Protein AF-A0A183FYN8-F1 (afdb_monomer_lite)

Sequence (106 aa):
MMLWNEVFSTLQLRTVVADGRFKQIPPELNPTRTSQLYTIIGEFDADHTFPLLYAFLPDGREETYYNMFRTQIEPLGGVAAIEADHCNFLTDFELPAINSIRAIMA

Organism: Heligmosomoides polygyrus (NCBI:txid6339)

Structure (mmCIF, N/CA/C/O backbone):
data_AF-A0A183FYN8-F1
#
_entry.id   AF-A0A183FYN8-F1
#
loop_
_atom_site.group_PDB
_atom_site.id
_atom_site.type_symbol
_atom_site.label_atom_id
_atom_site.label_alt_id
_atom_site.label_comp_id
_atom_site.label_asym_id
_atom_site.label_entity_id
_atom_site.label_seq_id
_atom_site.pdbx_PDB_ins_code
_atom_site.Cartn_x
_atom_site.Cartn_y
_atom_site.Cartn_z
_atom_site.occupancy
_atom_site.B_iso_or_equiv
_atom_site.auth_seq_id
_atom_site.auth_comp_id
_atom_site.auth_asym_id
_atom_site.auth_atom_id
_atom_site.pdbx_PDB_model_num
ATOM 1 N N . MET A 1 1 ? 19.589 -6.084 5.046 1.00 51.44 1 MET A N 1
ATOM 2 C CA . MET A 1 1 ? 19.205 -5.411 3.790 1.00 51.44 1 MET A CA 1
ATOM 3 C C . MET A 1 1 ? 18.781 -6.525 2.857 1.00 51.44 1 MET A C 1
ATOM 5 O O . MET A 1 1 ? 19.593 -7.393 2.581 1.00 51.44 1 MET A O 1
ATOM 9 N N . MET A 1 2 ? 17.469 -6.661 2.695 1.00 57.84 2 MET A N 1
ATOM 10 C CA . MET A 1 2 ? 16.767 -7.941 2.547 1.00 57.84 2 MET A CA 1
ATOM 11 C C . MET A 1 2 ? 16.414 -8.204 1.084 1.00 57.84 2 MET A C 1
ATOM 13 O O . MET A 1 2 ? 16.053 -7.256 0.400 1.00 57.84 2 MET A O 1
ATOM 17 N N . LEU A 1 3 ? 16.470 -9.472 0.666 1.00 60.12 3 LEU A N 1
ATOM 18 C CA . LEU A 1 3 ? 16.032 -10.078 -0.607 1.00 60.12 3 LEU A CA 1
ATOM 19 C C . LEU A 1 3 ? 15.016 -9.273 -1.446 1.00 60.12 3 LEU A C 1
ATOM 21 O O . LEU A 1 3 ? 15.141 -9.187 -2.659 1.00 60.12 3 LEU A O 1
ATOM 25 N N . TRP A 1 4 ? 14.028 -8.651 -0.807 1.00 63.59 4 TRP A N 1
ATOM 26 C CA . TRP A 1 4 ? 13.037 -7.786 -1.442 1.00 63.59 4 TRP A CA 1
ATOM 27 C C . TRP A 1 4 ? 13.623 -6.617 -2.235 1.00 63.59 4 TRP A C 1
ATOM 29 O O . TRP A 1 4 ? 13.182 -6.371 -3.350 1.00 63.59 4 TRP A O 1
ATOM 39 N N . ASN A 1 5 ? 14.658 -5.948 -1.726 1.00 64.19 5 ASN A N 1
ATOM 40 C CA . ASN A 1 5 ? 15.310 -4.867 -2.468 1.00 64.19 5 ASN A CA 1
ATOM 41 C C . ASN A 1 5 ? 16.017 -5.401 -3.724 1.00 64.19 5 ASN A C 1
ATOM 43 O O . ASN A 1 5 ? 16.099 -4.700 -4.725 1.00 64.19 5 ASN A O 1
ATOM 47 N N . GLU A 1 6 ? 16.518 -6.639 -3.695 1.00 65.56 6 GLU A N 1
ATOM 48 C CA . GLU A 1 6 ? 17.149 -7.269 -4.860 1.00 65.56 6 GLU A CA 1
ATOM 49 C C . GLU A 1 6 ? 16.095 -7.697 -5.888 1.00 65.56 6 GLU A C 1
ATOM 51 O O . GLU A 1 6 ? 16.266 -7.431 -7.071 1.00 65.56 6 GLU A O 1
ATOM 56 N N . VAL A 1 7 ? 14.964 -8.256 -5.446 1.00 66.56 7 VAL A N 1
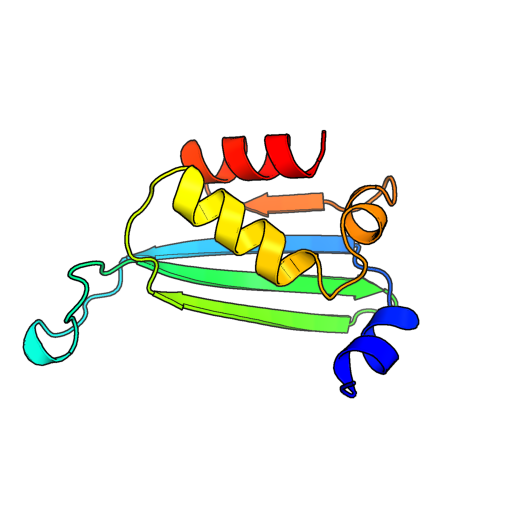ATOM 57 C CA . VAL A 1 7 ? 13.840 -8.613 -6.328 1.00 66.56 7 VAL A CA 1
ATOM 58 C C . VAL A 1 7 ? 13.264 -7.362 -7.001 1.00 66.56 7 VAL A C 1
ATOM 60 O O . VAL A 1 7 ? 13.207 -7.282 -8.227 1.00 66.56 7 VAL A O 1
ATOM 63 N N . PHE A 1 8 ? 12.909 -6.342 -6.219 1.00 69.00 8 PHE A N 1
ATOM 64 C CA . PHE A 1 8 ? 12.246 -5.139 -6.730 1.00 69.00 8 PHE A CA 1
ATOM 65 C C . PHE A 1 8 ? 13.191 -4.115 -7.368 1.00 69.00 8 PHE A C 1
ATOM 67 O O . PHE A 1 8 ? 12.724 -3.211 -8.044 1.00 69.00 8 PHE A O 1
ATOM 74 N N . SER A 1 9 ? 14.514 -4.259 -7.234 1.00 70.31 9 SER A N 1
ATOM 75 C CA . SER A 1 9 ? 15.449 -3.456 -8.044 1.00 70.31 9 SER A CA 1
ATOM 76 C C . SER A 1 9 ? 15.529 -3.922 -9.500 1.00 70.31 9 SER A C 1
ATOM 78 O O . SER A 1 9 ? 16.051 -3.195 -10.343 1.00 70.31 9 SER A O 1
ATOM 80 N N . THR A 1 10 ? 15.009 -5.117 -9.802 1.00 74.94 10 THR A N 1
ATOM 81 C CA . THR A 1 10 ? 15.007 -5.697 -11.155 1.00 74.94 10 THR A CA 1
ATOM 82 C C . THR A 1 10 ? 13.637 -5.708 -11.823 1.00 74.94 10 THR A C 1
ATOM 84 O O . THR A 1 10 ? 13.577 -5.859 -13.040 1.00 74.94 10 THR A O 1
ATOM 87 N N . LEU A 1 11 ? 12.565 -5.522 -11.049 1.00 77.56 11 LEU A N 1
ATOM 88 C CA . LEU A 1 11 ? 11.186 -5.520 -11.526 1.00 77.56 11 LEU A CA 1
ATOM 89 C C . LEU A 1 11 ? 10.577 -4.127 -11.393 1.00 77.56 11 LEU A C 1
ATOM 91 O O . LEU A 1 11 ? 10.678 -3.497 -10.342 1.00 77.56 11 LEU A O 1
ATOM 95 N N . GLN A 1 12 ? 9.906 -3.660 -12.441 1.00 80.94 12 GLN A N 1
ATOM 96 C CA . GLN A 1 12 ? 9.217 -2.370 -12.422 1.00 80.94 12 GLN A CA 1
ATOM 97 C C . GLN A 1 12 ? 7.749 -2.545 -12.044 1.00 80.94 12 GLN A C 1
ATOM 99 O O . GLN A 1 12 ? 7.021 -3.274 -12.714 1.00 80.94 12 GLN A O 1
ATOM 104 N N . LEU A 1 13 ? 7.299 -1.832 -11.008 1.00 82.38 13 LEU A N 1
ATOM 105 C CA . LEU A 1 13 ? 5.884 -1.753 -10.642 1.00 82.38 13 LEU A CA 1
ATOM 106 C C . LEU A 1 13 ? 5.091 -1.056 -11.764 1.00 82.38 13 LEU A C 1
ATOM 108 O O . LEU A 1 13 ? 5.463 0.019 -12.231 1.00 82.38 13 LEU A O 1
ATOM 112 N N . ARG A 1 14 ? 4.002 -1.682 -12.214 1.00 85.81 14 ARG A N 1
ATOM 113 C CA . ARG A 1 14 ? 3.132 -1.208 -13.305 1.00 85.81 14 ARG A CA 1
ATOM 114 C C . ARG A 1 14 ? 1.741 -0.850 -12.831 1.00 85.81 14 ARG A C 1
ATOM 116 O O . ARG A 1 14 ? 1.118 0.053 -13.381 1.00 85.81 14 ARG A O 1
ATOM 123 N N . THR A 1 15 ? 1.196 -1.592 -11.878 1.00 88.81 15 THR A N 1
ATOM 124 C CA . THR A 1 15 ? -0.153 -1.337 -11.377 1.00 88.81 15 THR A CA 1
ATOM 125 C C . THR A 1 15 ? -0.248 -1.707 -9.908 1.00 88.81 15 THR A C 1
ATOM 127 O O . THR A 1 15 ? 0.255 -2.740 -9.473 1.00 88.81 15 THR A O 1
ATOM 130 N N . VAL A 1 16 ? -0.902 -0.846 -9.140 1.00 89.38 16 VAL A N 1
ATOM 131 C CA . VAL A 1 16 ? -1.281 -1.086 -7.754 1.00 89.38 16 VAL A CA 1
ATOM 132 C C . VA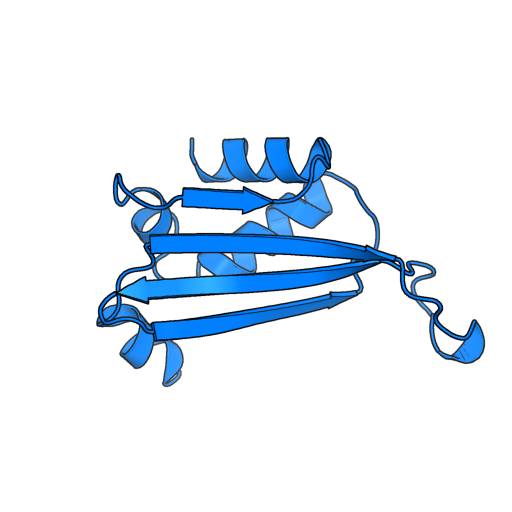L A 1 16 ? -2.782 -1.322 -7.721 1.00 89.38 16 VAL A C 1
ATOM 134 O O . VAL A 1 16 ? -3.566 -0.428 -8.040 1.00 89.38 16 VAL A O 1
ATOM 137 N N . VAL A 1 17 ? -3.182 -2.521 -7.311 1.00 92.06 17 VAL A N 1
ATOM 138 C CA . VAL A 1 17 ? -4.579 -2.877 -7.057 1.00 92.06 17 VAL A CA 1
ATOM 139 C C . VAL A 1 17 ? -4.802 -2.890 -5.553 1.00 92.06 17 VAL A C 1
ATOM 141 O O . VAL A 1 17 ? -4.087 -3.580 -4.825 1.00 92.06 17 VAL A O 1
ATOM 144 N N . ALA A 1 18 ? -5.778 -2.124 -5.080 1.00 91.06 18 ALA A N 1
ATOM 145 C CA . ALA A 1 18 ? -6.005 -1.908 -3.661 1.00 91.06 18 ALA A CA 1
ATOM 146 C C . ALA A 1 18 ? -7.494 -2.002 -3.298 1.00 91.06 18 ALA A C 1
ATOM 148 O O . ALA A 1 18 ? -8.310 -1.252 -3.830 1.00 91.06 18 ALA A O 1
ATOM 149 N N . ASP A 1 19 ? -7.835 -2.899 -2.372 1.00 89.31 19 ASP A N 1
ATOM 150 C CA . ASP A 1 19 ? -9.214 -3.164 -1.935 1.00 89.31 19 ASP A CA 1
ATOM 151 C C . ASP A 1 19 ? -9.327 -3.090 -0.408 1.00 89.31 19 ASP A C 1
ATOM 153 O O . ASP A 1 19 ? -8.498 -3.646 0.321 1.00 89.31 19 ASP A O 1
ATOM 157 N N . GLY A 1 20 ? -10.383 -2.430 0.062 1.00 85.81 20 GLY A N 1
ATOM 158 C CA . GLY A 1 20 ? -10.751 -2.317 1.464 1.00 85.81 20 GLY A CA 1
ATOM 159 C C . GLY A 1 20 ? -12.094 -2.984 1.712 1.00 85.81 20 GLY A C 1
ATOM 160 O O . GLY A 1 20 ? -13.141 -2.437 1.383 1.00 85.81 20 GLY A O 1
ATOM 161 N N . ARG A 1 21 ? -12.100 -4.143 2.380 1.00 78.44 21 ARG A N 1
ATOM 162 C CA . ARG A 1 21 ? -13.342 -4.864 2.680 1.00 78.44 21 ARG A CA 1
ATOM 163 C C . ARG A 1 21 ? -13.582 -5.007 4.172 1.00 78.44 21 ARG A C 1
ATOM 165 O O . ARG A 1 21 ? -12.771 -5.578 4.902 1.00 78.44 21 ARG A O 1
ATOM 172 N N . PHE A 1 22 ? -14.779 -4.618 4.608 1.00 80.31 22 PHE A N 1
ATOM 173 C CA . PHE A 1 22 ? -15.263 -4.925 5.950 1.00 80.31 22 PHE A CA 1
ATOM 174 C C . PHE A 1 22 ? -15.468 -6.437 6.120 1.00 80.31 22 PHE A C 1
ATOM 176 O O . PHE A 1 22 ? -16.208 -7.085 5.372 1.00 80.31 22 PHE A O 1
ATOM 183 N N . LYS A 1 23 ? -14.798 -7.011 7.117 1.00 79.31 23 LYS A N 1
ATOM 184 C CA . LYS A 1 23 ? -14.902 -8.412 7.524 1.00 79.31 23 LYS A CA 1
ATOM 185 C C . LYS A 1 23 ? -15.658 -8.514 8.841 1.00 79.31 23 LYS A C 1
ATOM 187 O O . LYS A 1 23 ? -15.507 -7.685 9.730 1.00 79.31 23 LYS A O 1
ATOM 192 N N . GLN A 1 24 ? -16.450 -9.565 9.003 1.00 78.12 24 GLN A N 1
ATOM 193 C CA . GLN A 1 24 ? -16.985 -9.897 10.319 1.00 78.12 24 GLN A CA 1
ATOM 194 C C . GLN A 1 24 ? -15.85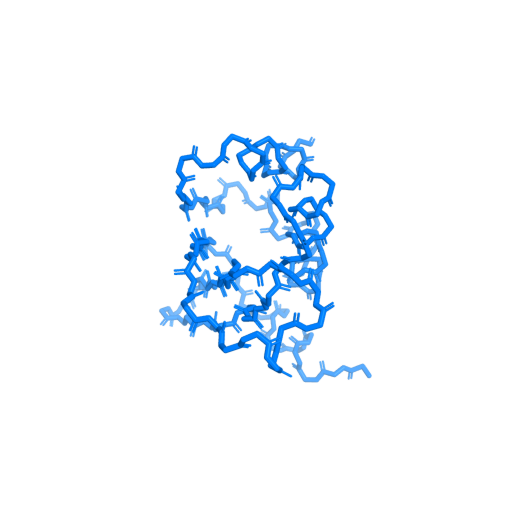6 -10.511 11.147 1.00 78.12 24 GLN A C 1
ATOM 196 O O . GLN A 1 24 ? -15.452 -11.644 10.900 1.00 78.12 24 GLN A O 1
ATOM 201 N N . ILE A 1 25 ? -15.318 -9.734 12.086 1.00 75.81 25 ILE A N 1
ATOM 202 C CA . ILE A 1 25 ? -14.296 -10.191 13.029 1.00 75.81 25 ILE A CA 1
ATOM 203 C C . ILE A 1 25 ? -14.990 -10.409 14.375 1.00 75.81 25 ILE A C 1
ATOM 205 O O . ILE A 1 25 ? -15.675 -9.489 14.835 1.00 75.81 25 ILE A O 1
ATOM 209 N N . PRO A 1 26 ? -14.839 -11.585 15.010 1.00 79.38 26 PRO A N 1
ATOM 210 C CA . PRO A 1 26 ? -15.347 -11.801 16.358 1.00 79.38 26 PRO A CA 1
ATOM 211 C C . PRO A 1 26 ? -14.829 -10.712 17.315 1.00 79.38 26 PRO A C 1
ATOM 213 O O . PRO A 1 26 ? -13.639 -10.387 17.251 1.00 79.38 26 PRO A O 1
ATOM 216 N N . PRO A 1 27 ? -15.677 -10.122 18.179 1.00 74.50 27 PRO A N 1
ATOM 217 C CA . PRO A 1 27 ? -15.282 -9.019 19.060 1.00 74.50 27 PRO A CA 1
ATOM 218 C C . PRO A 1 27 ? -14.037 -9.315 19.909 1.00 74.50 27 PRO A C 1
ATOM 220 O O . PRO A 1 27 ? -13.197 -8.441 20.108 1.00 74.50 27 PRO A O 1
ATOM 223 N N . GLU A 1 28 ? -13.883 -10.559 20.353 1.00 82.69 28 GLU A N 1
ATOM 224 C CA . GLU A 1 28 ? -12.744 -11.068 21.119 1.00 82.69 28 GLU A CA 1
ATOM 225 C C . GLU A 1 28 ? -11.410 -11.068 20.351 1.00 82.69 28 GLU A C 1
ATOM 227 O O . GLU A 1 28 ? -10.348 -11.062 20.971 1.00 82.69 28 GLU A O 1
ATOM 232 N N . LEU A 1 29 ? -11.450 -11.038 19.015 1.00 75.06 29 LEU A N 1
ATOM 233 C CA . LEU A 1 29 ? -10.280 -10.991 18.132 1.00 75.06 29 LEU A CA 1
ATOM 234 C C . LEU A 1 29 ? -10.055 -9.598 17.519 1.00 75.06 29 LEU A C 1
ATOM 236 O O . LEU A 1 29 ? -9.149 -9.440 16.702 1.00 75.06 29 LEU A O 1
ATOM 240 N N . ASN A 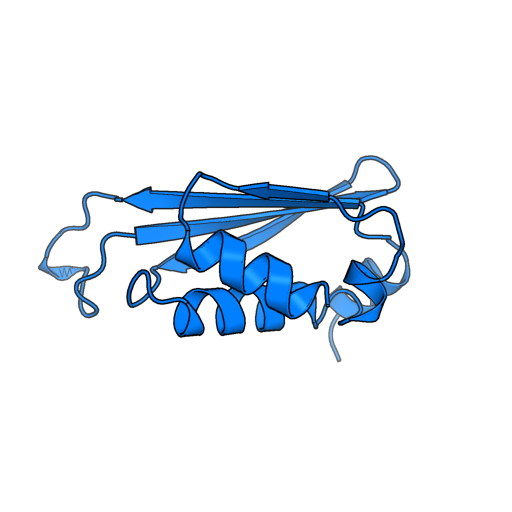1 30 ? -10.852 -8.588 17.898 1.00 71.75 30 ASN A N 1
ATOM 241 C CA . ASN A 1 30 ? -10.793 -7.241 17.324 1.00 71.75 30 ASN A CA 1
ATOM 242 C C . ASN A 1 30 ? -10.422 -6.152 18.359 1.00 71.75 30 ASN A C 1
ATOM 244 O O . ASN A 1 30 ? -11.256 -5.306 18.703 1.00 71.75 30 ASN A O 1
ATOM 248 N N . PRO A 1 31 ? -9.169 -6.125 18.855 1.00 64.50 31 PRO A N 1
ATOM 249 C CA . PRO A 1 31 ? -8.737 -5.153 19.862 1.00 64.50 31 PRO A CA 1
ATOM 250 C C . PRO A 1 31 ? -8.708 -3.704 19.340 1.00 64.50 31 PRO A C 1
ATOM 252 O O . PRO A 1 31 ? -8.760 -2.769 20.136 1.00 64.50 31 PRO A O 1
ATOM 255 N N . THR A 1 32 ? -8.652 -3.504 18.019 1.00 64.75 32 THR A N 1
ATOM 256 C CA . THR A 1 32 ? -8.559 -2.192 17.354 1.00 64.75 32 THR A CA 1
ATOM 257 C C . THR A 1 32 ? -9.911 -1.641 16.879 1.00 64.75 32 THR A C 1
ATOM 259 O O . THR A 1 32 ? -9.969 -0.498 16.438 1.00 64.75 32 THR A O 1
ATOM 262 N N . ARG A 1 33 ? -11.008 -2.409 17.018 1.00 64.88 33 ARG A N 1
ATOM 263 C CA . ARG A 1 33 ? -12.414 -2.090 16.652 1.00 64.88 33 ARG A CA 1
ATOM 264 C C . ARG A 1 33 ? -12.729 -1.918 15.167 1.00 64.88 33 ARG A C 1
ATOM 266 O O . ARG A 1 33 ? -13.897 -1.768 14.812 1.00 64.88 33 ARG A O 1
ATOM 273 N N . THR A 1 34 ? -11.738 -1.961 14.297 1.00 72.69 34 THR A N 1
ATOM 274 C CA . THR A 1 34 ? -11.935 -1.889 12.850 1.00 72.69 34 THR A CA 1
ATOM 275 C C . THR A 1 34 ? -12.158 -3.274 12.259 1.00 72.69 34 THR A C 1
ATOM 277 O O . THR A 1 34 ? -11.459 -4.235 12.569 1.00 72.69 34 THR A O 1
ATOM 280 N N . SER A 1 35 ? -13.168 -3.406 11.412 1.00 77.38 35 SER A N 1
ATOM 281 C CA . SER A 1 35 ? -13.398 -4.604 10.604 1.00 77.38 35 SER A CA 1
ATOM 282 C C . SER A 1 35 ? -12.761 -4.498 9.219 1.00 77.38 35 SER A C 1
ATOM 284 O O . SER A 1 35 ? -12.924 -5.406 8.405 1.00 77.38 35 SER A O 1
ATOM 286 N N . GLN A 1 36 ? -12.074 -3.397 8.918 1.00 84.81 36 GLN A N 1
ATOM 287 C CA . GLN A 1 36 ? -11.586 -3.120 7.577 1.00 84.81 36 GLN A CA 1
ATOM 288 C C . GLN A 1 36 ? -10.271 -3.857 7.330 1.00 84.81 36 GLN A C 1
ATOM 290 O O . GLN A 1 36 ? -9.220 -3.453 7.824 1.00 84.81 36 GLN A O 1
ATOM 295 N N . LEU A 1 37 ? -10.340 -4.955 6.574 1.00 87.31 37 LEU A N 1
ATOM 296 C CA . LEU A 1 37 ? -9.159 -5.592 6.002 1.00 87.31 37 LEU A CA 1
ATOM 297 C C . LEU A 1 37 ? -8.841 -4.888 4.688 1.00 87.31 37 LEU A C 1
ATOM 299 O O . LEU A 1 37 ? -9.673 -4.889 3.780 1.00 87.31 37 LEU A O 1
ATOM 303 N N . TYR A 1 38 ? -7.637 -4.348 4.588 1.00 89.75 38 TYR A N 1
ATOM 304 C CA . TYR A 1 38 ? -7.132 -3.730 3.378 1.00 89.75 38 TYR A CA 1
ATOM 305 C C . TYR A 1 38 ? -6.054 -4.597 2.739 1.00 89.75 38 TYR A C 1
ATOM 307 O O . TYR A 1 38 ? -5.220 -5.195 3.430 1.00 89.75 38 TYR A O 1
ATOM 315 N N . THR A 1 39 ? -6.107 -4.687 1.417 1.00 91.31 39 THR A N 1
ATOM 316 C CA . THR A 1 39 ? -5.214 -5.503 0.599 1.00 91.31 39 THR A CA 1
ATOM 317 C C . THR A 1 39 ? -4.581 -4.640 -0.474 1.00 91.31 39 THR A C 1
ATOM 319 O O . THR A 1 39 ? -5.276 -3.851 -1.106 1.00 91.31 39 THR A O 1
ATOM 322 N N . ILE A 1 40 ? -3.281 -4.821 -0.702 1.00 90.88 40 ILE A N 1
ATOM 323 C CA . ILE A 1 40 ? -2.571 -4.223 -1.835 1.00 90.88 40 ILE A CA 1
ATOM 324 C C . ILE A 1 40 ? -1.868 -5.335 -2.604 1.00 90.88 40 ILE A C 1
ATOM 326 O O . ILE A 1 40 ? -1.129 -6.132 -2.021 1.00 90.88 40 ILE A O 1
ATOM 330 N N . ILE A 1 41 ? -2.080 -5.360 -3.913 1.00 91.25 41 ILE A N 1
ATOM 331 C CA . ILE A 1 41 ? -1.412 -6.245 -4.860 1.00 91.25 41 ILE A CA 1
ATOM 332 C C . ILE A 1 41 ? -0.674 -5.369 -5.870 1.00 91.25 41 ILE A C 1
ATOM 334 O O . ILE A 1 41 ? -1.259 -4.455 -6.449 1.00 91.25 41 ILE A O 1
ATOM 338 N N . GLY A 1 42 ? 0.616 -5.637 -6.053 1.00 89.06 42 GLY A N 1
ATOM 339 C CA . GLY A 1 42 ? 1.435 -5.001 -7.076 1.00 89.06 42 GLY A CA 1
ATOM 340 C C . GLY A 1 42 ? 1.559 -5.910 -8.288 1.00 89.06 42 GLY A C 1
ATOM 341 O O . GLY A 1 42 ? 1.967 -7.066 -8.156 1.00 89.06 42 GLY A O 1
ATOM 342 N N . GLU A 1 43 ? 1.227 -5.384 -9.458 1.00 89.88 43 GLU A N 1
ATOM 343 C CA . GLU A 1 43 ? 1.580 -5.964 -10.748 1.00 89.88 43 GLU A CA 1
ATOM 344 C C . GLU A 1 43 ? 2.873 -5.322 -11.234 1.00 89.88 43 GLU A C 1
ATOM 346 O O . GLU A 1 43 ? 2.994 -4.096 -11.295 1.00 89.88 43 GLU A O 1
ATOM 351 N N . PHE A 1 44 ? 3.836 -6.164 -11.572 1.00 85.81 44 PHE A N 1
ATOM 352 C CA . PHE A 1 44 ? 5.157 -5.795 -12.045 1.00 85.81 44 PHE A CA 1
ATOM 353 C C . PHE A 1 44 ? 5.316 -6.245 -13.501 1.00 85.81 44 PHE A C 1
ATOM 355 O O . PHE A 1 44 ? 4.467 -6.944 -14.057 1.00 85.81 44 PHE A O 1
ATOM 362 N N . ASP A 1 45 ? 6.395 -5.828 -14.149 1.00 85.06 45 ASP A N 1
ATOM 363 C CA . ASP A 1 45 ? 6.764 -6.362 -15.456 1.00 85.06 45 ASP A CA 1
ATOM 364 C C . ASP A 1 45 ? 7.033 -7.882 -15.436 1.00 85.06 45 ASP A C 1
ATOM 366 O O . ASP A 1 45 ? 7.046 -8.540 -14.393 1.00 85.06 45 ASP A O 1
ATOM 370 N N . ALA A 1 46 ? 7.174 -8.453 -16.639 1.00 84.56 46 ALA A N 1
ATOM 371 C CA . ALA A 1 46 ? 7.314 -9.896 -16.863 1.00 84.56 46 ALA A CA 1
ATOM 372 C C . ALA A 1 46 ? 6.173 -10.741 -16.254 1.00 84.56 46 ALA A C 1
ATOM 374 O O . ALA A 1 46 ? 6.387 -11.879 -15.840 1.00 84.56 46 ALA A O 1
ATOM 375 N N . ASP A 1 47 ? 4.957 -10.181 -16.231 1.00 84.88 47 ASP A N 1
ATOM 376 C CA . ASP A 1 47 ? 3.729 -10.832 -15.759 1.00 84.88 47 ASP A CA 1
ATOM 377 C C . ASP A 1 47 ? 3.807 -11.313 -14.298 1.00 84.88 47 ASP A C 1
ATOM 379 O O . ASP A 1 47 ? 3.194 -12.311 -13.906 1.00 84.88 47 ASP A O 1
ATOM 383 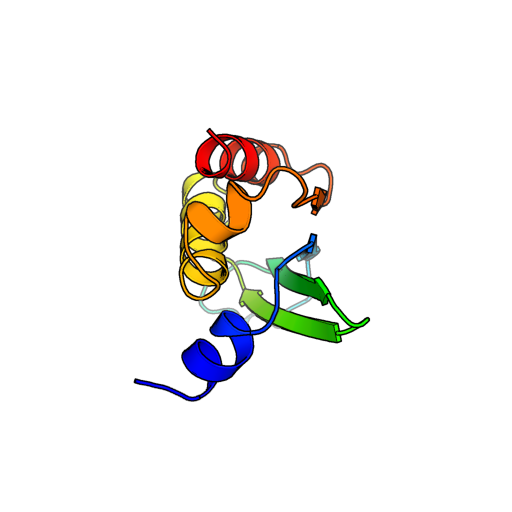N N . HIS A 1 48 ? 4.576 -10.603 -13.469 1.00 86.38 48 HIS A N 1
ATOM 384 C CA . HIS A 1 48 ? 4.695 -10.903 -12.050 1.00 86.38 48 HIS A CA 1
ATOM 385 C C . HIS A 1 48 ? 3.666 -10.141 -11.216 1.00 86.38 48 HIS A C 1
ATOM 387 O O . HIS A 1 48 ? 3.480 -8.935 -11.351 1.00 86.38 48 HIS A O 1
ATOM 393 N N . THR A 1 49 ? 3.039 -10.842 -10.273 1.00 89.25 49 THR A N 1
ATOM 394 C CA . THR A 1 49 ? 2.077 -10.255 -9.339 1.00 89.25 49 THR A CA 1
ATOM 395 C C . THR A 1 49 ? 2.430 -10.670 -7.922 1.00 89.25 49 THR A C 1
ATOM 397 O O . THR A 1 49 ? 2.541 -11.863 -7.630 1.00 89.25 49 THR A O 1
ATOM 400 N N . PHE A 1 50 ? 2.580 -9.694 -7.027 1.00 86.44 50 PHE A N 1
ATOM 401 C CA . PHE A 1 50 ? 2.935 -9.947 -5.634 1.00 86.44 50 PHE A CA 1
ATOM 402 C C . PHE A 1 50 ? 1.952 -9.284 -4.670 1.00 86.44 50 PHE A C 1
ATOM 404 O O . PHE A 1 50 ? 1.575 -8.125 -4.866 1.00 86.44 50 PHE A O 1
ATOM 411 N N . PRO A 1 51 ? 1.556 -9.981 -3.589 1.00 88.00 51 PRO A N 1
ATOM 412 C CA . PRO A 1 51 ? 0.878 -9.327 -2.487 1.00 88.00 51 PRO A CA 1
ATOM 413 C C . PRO A 1 51 ? 1.859 -8.396 -1.773 1.00 88.00 51 PRO A C 1
ATOM 415 O O . PRO A 1 51 ? 2.919 -8.830 -1.323 1.00 88.00 51 PRO A O 1
ATOM 418 N N . LEU A 1 52 ? 1.487 -7.126 -1.657 1.00 85.44 52 LEU A N 1
ATOM 419 C CA . LEU A 1 52 ? 2.271 -6.110 -0.957 1.00 85.44 52 LEU A CA 1
ATOM 420 C C . LEU A 1 52 ? 1.759 -5.907 0.469 1.00 85.44 52 LEU A C 1
ATOM 422 O O . LEU A 1 52 ? 2.549 -5.691 1.380 1.00 85.44 52 LEU A O 1
ATOM 426 N N . LEU A 1 53 ? 0.443 -6.022 0.680 1.00 88.19 53 LEU A N 1
ATOM 427 C CA . LEU A 1 53 ? -0.166 -5.819 1.990 1.00 88.19 53 LEU A CA 1
ATOM 428 C C . LEU A 1 53 ? -1.399 -6.691 2.200 1.00 88.19 53 LEU A C 1
ATOM 430 O O . LEU A 1 53 ? -2.262 -6.768 1.331 1.00 88.19 53 LEU A O 1
ATOM 434 N N . TYR A 1 54 ? -1.512 -7.225 3.415 1.00 87.69 54 TYR A N 1
ATOM 435 C CA . TYR A 1 54 ?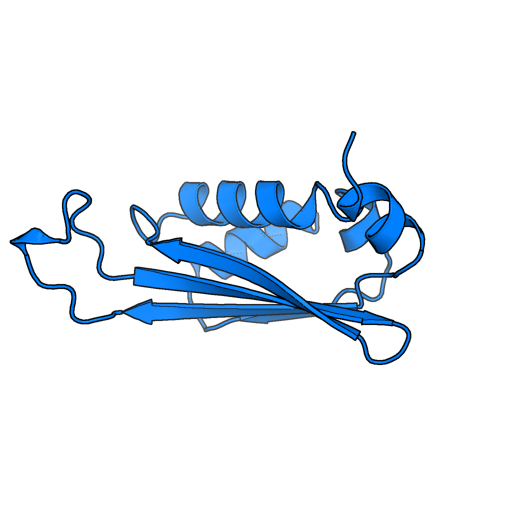 -2.771 -7.631 4.035 1.00 87.69 54 TYR A CA 1
ATOM 436 C C . TYR A 1 54 ? -2.779 -7.115 5.473 1.00 87.69 54 TYR A C 1
ATOM 438 O O . TYR A 1 54 ? -2.007 -7.600 6.302 1.00 87.69 54 TYR A O 1
ATOM 446 N N . ALA A 1 55 ? -3.620 -6.129 5.781 1.00 86.19 55 ALA A N 1
ATOM 447 C CA . ALA A 1 55 ? -3.645 -5.528 7.112 1.00 86.19 55 ALA A CA 1
ATOM 448 C C . ALA A 1 55 ? -5.039 -5.058 7.520 1.00 86.19 55 ALA A C 1
ATOM 450 O O . ALA A 1 55 ? -5.811 -4.567 6.701 1.00 86.19 55 ALA A O 1
ATOM 451 N N . PHE A 1 56 ? -5.346 -5.171 8.811 1.00 85.62 56 PHE A N 1
ATOM 452 C CA . PHE A 1 56 ? -6.494 -4.477 9.385 1.00 85.62 56 PHE A CA 1
ATOM 453 C C . PHE A 1 56 ? -6.126 -3.015 9.625 1.00 85.62 56 PHE A C 1
ATOM 455 O O . PHE A 1 56 ? -5.194 -2.734 10.382 1.00 85.62 56 PHE A O 1
ATOM 462 N N . LEU A 1 57 ? -6.842 -2.091 8.987 1.00 86.62 57 LEU A N 1
ATOM 463 C CA . LEU A 1 57 ? -6.580 -0.661 9.146 1.00 86.62 57 LEU A CA 1
ATOM 464 C C . LEU A 1 57 ? -7.271 -0.128 10.389 1.00 86.62 57 LEU A C 1
ATOM 466 O O . LEU A 1 57 ? -8.469 -0.354 10.505 1.00 86.62 57 LEU A O 1
ATOM 470 N N . PRO A 1 58 ? -6.589 0.622 11.273 1.00 85.19 58 PRO A N 1
ATOM 471 C CA . PRO A 1 58 ? -7.177 1.141 12.513 1.00 85.19 58 PRO A CA 1
ATOM 472 C C . PRO A 1 58 ? -8.443 1.980 12.279 1.00 85.19 58 PRO A C 1
ATOM 474 O O . PRO A 1 58 ? -9.319 2.014 13.141 1.00 85.19 58 PRO A O 1
ATOM 477 N N . ASP A 1 59 ? -8.544 2.631 11.120 1.00 85.62 59 ASP A N 1
ATOM 478 C CA . ASP A 1 59 ? -9.692 3.401 10.652 1.00 85.62 59 ASP A CA 1
ATOM 479 C C . ASP A 1 59 ? -9.573 3.697 9.142 1.00 85.62 59 ASP A C 1
ATOM 481 O O . ASP A 1 59 ? -8.562 3.380 8.519 1.00 85.62 59 ASP A O 1
ATOM 485 N N . GLY A 1 60 ? -10.602 4.334 8.574 1.00 86.19 60 GLY A N 1
ATOM 486 C CA . GLY A 1 60 ? -10.634 4.799 7.183 1.00 86.19 60 GLY A CA 1
ATOM 487 C C . GLY A 1 60 ? -10.253 6.276 7.010 1.00 86.19 60 GLY A C 1
ATOM 488 O O . GLY A 1 60 ? -10.885 6.974 6.216 1.00 86.19 60 GLY A O 1
ATOM 489 N N . ARG A 1 61 ? -9.299 6.808 7.790 1.00 89.88 61 ARG A N 1
ATOM 490 C CA . ARG A 1 61 ? -8.838 8.205 7.652 1.00 89.88 61 ARG A CA 1
ATOM 491 C C . ARG A 1 61 ? -7.757 8.344 6.581 1.00 89.88 61 ARG A C 1
ATOM 493 O O . ARG A 1 61 ? -6.934 7.454 6.401 1.00 89.88 61 ARG A O 1
ATOM 500 N N . GLU A 1 62 ? -7.702 9.507 5.932 1.00 91.94 62 GLU A N 1
ATOM 501 C CA . GLU A 1 62 ? -6.690 9.844 4.911 1.00 91.94 62 GLU A CA 1
ATOM 502 C C . GLU A 1 62 ? -5.251 9.626 5.393 1.00 91.94 62 GLU A C 1
ATOM 504 O O . GLU A 1 62 ? -4.426 9.091 4.661 1.00 91.94 62 GLU A O 1
ATOM 509 N N . GLU A 1 63 ? -4.943 9.989 6.640 1.00 92.88 63 GLU A N 1
ATOM 510 C CA . GLU A 1 63 ? -3.613 9.780 7.222 1.00 92.88 63 GLU A CA 1
ATOM 511 C C . GLU A 1 63 ? -3.250 8.288 7.317 1.00 92.88 63 GLU A C 1
ATOM 513 O O . GLU A 1 63 ? -2.110 7.904 7.047 1.00 92.88 63 GLU A O 1
ATOM 518 N N . THR A 1 64 ? -4.224 7.437 7.651 1.00 91.50 64 THR A N 1
ATOM 519 C CA . THR A 1 64 ? -4.046 5.982 7.708 1.00 91.50 64 THR A CA 1
ATOM 520 C C . THR A 1 64 ? -3.711 5.433 6.324 1.00 91.50 64 THR A C 1
ATOM 522 O O . THR A 1 64 ? -2.710 4.729 6.172 1.00 91.50 64 THR A O 1
ATOM 525 N N . TYR A 1 65 ? -4.483 5.808 5.299 1.00 90.75 65 TYR A N 1
ATOM 526 C CA . TYR A 1 65 ? -4.228 5.388 3.919 1.00 90.75 65 TYR A CA 1
ATOM 527 C C . TYR A 1 65 ? -2.910 5.930 3.372 1.00 90.75 65 TYR A C 1
ATOM 529 O O . TYR A 1 65 ? -2.151 5.182 2.761 1.00 90.75 65 TYR A O 1
ATOM 537 N N . TYR A 1 66 ? -2.600 7.202 3.620 1.00 90.62 66 TYR A N 1
ATOM 538 C CA . TYR A 1 66 ? -1.361 7.830 3.167 1.00 90.62 66 TYR A CA 1
ATOM 539 C C . TYR A 1 66 ? -0.137 7.099 3.718 1.00 90.62 66 TYR A C 1
ATOM 541 O O . TYR A 1 66 ? 0.749 6.700 2.963 1.00 90.62 66 TYR A O 1
ATOM 549 N N . ASN A 1 67 ? -0.114 6.855 5.031 1.00 89.75 67 ASN A N 1
ATOM 550 C CA . ASN A 1 67 ? 0.980 6.129 5.664 1.00 89.75 67 ASN A CA 1
ATOM 551 C C . ASN A 1 67 ? 1.074 4.685 5.160 1.00 89.75 67 ASN A C 1
ATOM 553 O O . ASN A 1 67 ? 2.176 4.193 4.914 1.00 89.75 67 ASN A O 1
ATOM 557 N N . MET A 1 68 ? -0.062 4.014 4.970 1.00 89.25 68 MET A N 1
ATOM 558 C CA . MET A 1 68 ? -0.107 2.670 4.403 1.00 89.25 68 MET A CA 1
ATOM 559 C C . MET A 1 68 ? 0.488 2.637 2.989 1.00 89.25 68 MET A C 1
ATOM 561 O O . MET A 1 68 ? 1.468 1.930 2.773 1.00 89.25 68 MET A O 1
ATOM 565 N N . PHE A 1 69 ? -0.047 3.410 2.039 1.00 87.62 69 PHE A N 1
ATOM 566 C CA . PHE A 1 69 ? 0.450 3.401 0.662 1.00 87.62 69 PHE A CA 1
ATOM 567 C C . PHE A 1 69 ? 1.924 3.791 0.596 1.00 87.62 69 PHE A C 1
ATOM 569 O O . PHE A 1 69 ? 2.711 3.082 -0.027 1.00 87.62 69 PHE A O 1
ATOM 576 N N . ARG A 1 70 ? 2.328 4.849 1.310 1.00 85.06 70 ARG A N 1
ATOM 577 C CA . ARG A 1 70 ? 3.730 5.266 1.361 1.00 85.06 70 ARG A CA 1
ATOM 578 C C . ARG A 1 70 ? 4.627 4.140 1.868 1.00 85.06 70 ARG A C 1
ATOM 580 O O . ARG A 1 70 ? 5.582 3.794 1.196 1.00 85.06 70 ARG A O 1
ATOM 587 N N . THR A 1 71 ? 4.318 3.524 3.010 1.00 83.25 71 THR A N 1
ATOM 588 C CA . THR A 1 71 ? 5.199 2.495 3.602 1.00 83.25 71 THR A CA 1
ATOM 589 C C . THR A 1 71 ? 5.283 1.204 2.797 1.00 83.25 71 THR A C 1
ATOM 591 O O . THR A 1 71 ? 6.300 0.524 2.888 1.00 83.25 71 THR A O 1
ATOM 594 N N . GLN A 1 72 ? 4.245 0.848 2.036 1.00 82.06 72 GLN A N 1
ATOM 595 C CA . GLN A 1 72 ? 4.262 -0.369 1.219 1.00 82.06 72 GLN A CA 1
ATOM 596 C C . GLN A 1 72 ? 4.879 -0.147 -0.160 1.00 82.06 72 GLN A C 1
ATOM 598 O O . GLN A 1 72 ? 5.486 -1.065 -0.702 1.00 82.06 72 GLN A O 1
ATOM 603 N N . ILE A 1 73 ? 4.758 1.058 -0.717 1.00 75.75 73 ILE A N 1
ATOM 604 C CA . ILE A 1 73 ? 5.298 1.374 -2.042 1.00 75.75 73 ILE A CA 1
ATOM 605 C C . ILE A 1 73 ? 6.733 1.903 -1.946 1.00 75.75 73 ILE A C 1
ATOM 607 O O . ILE A 1 73 ? 7.554 1.627 -2.815 1.00 75.75 73 ILE A O 1
ATOM 611 N N . GLU A 1 74 ? 7.087 2.604 -0.866 1.00 71.56 74 GLU A N 1
ATOM 612 C CA . GLU A 1 74 ? 8.420 3.184 -0.696 1.00 71.56 74 GLU A CA 1
ATOM 613 C C . GLU A 1 74 ? 9.568 2.155 -0.777 1.00 71.56 74 GLU A C 1
ATOM 615 O O . GLU A 1 74 ? 10.554 2.416 -1.470 1.00 71.56 74 GLU A O 1
ATOM 620 N N . PRO A 1 75 ? 9.452 0.948 -0.193 1.00 67.44 75 PRO A N 1
ATOM 621 C CA . PRO A 1 75 ? 10.455 -0.106 -0.348 1.00 67.44 75 PRO A CA 1
ATOM 622 C C . PRO A 1 75 ? 10.598 -0.654 -1.777 1.00 67.44 75 PRO A C 1
ATOM 624 O O . PRO A 1 75 ? 11.605 -1.290 -2.075 1.00 67.44 75 PRO A O 1
ATOM 627 N N . LEU A 1 76 ? 9.623 -0.415 -2.659 1.00 67.06 76 LEU A N 1
ATOM 628 C CA . LEU A 1 76 ? 9.598 -0.894 -4.049 1.00 67.06 76 LEU A CA 1
ATOM 629 C C . LEU A 1 76 ? 10.258 0.086 -5.029 1.00 67.06 76 LEU A C 1
ATOM 631 O O . LEU A 1 76 ? 10.099 -0.054 -6.237 1.00 67.06 76 LEU A O 1
ATOM 635 N N . GLY A 1 77 ? 10.977 1.085 -4.512 1.00 57.31 77 GLY A N 1
ATOM 636 C CA . GLY A 1 77 ? 11.600 2.151 -5.298 1.00 57.31 77 GLY A CA 1
ATOM 637 C C . GLY A 1 77 ? 11.068 3.549 -4.985 1.00 57.31 77 GLY A C 1
ATOM 638 O O . GLY A 1 77 ? 11.460 4.504 -5.650 1.00 57.31 77 GLY A O 1
ATOM 639 N N . GLY A 1 78 ? 10.240 3.726 -3.953 1.00 57.19 78 GLY A N 1
ATOM 640 C CA . GLY A 1 78 ? 9.927 5.069 -3.473 1.00 57.19 78 GLY A CA 1
ATOM 641 C C . GLY A 1 78 ? 8.980 5.835 -4.382 1.00 57.19 78 GLY A C 1
ATOM 642 O O . GLY A 1 78 ? 8.237 5.280 -5.188 1.00 57.19 78 GLY A O 1
ATOM 643 N N . VAL A 1 79 ? 9.111 7.154 -4.278 1.00 46.91 79 VAL A N 1
ATOM 644 C CA . VAL A 1 79 ? 8.607 8.124 -5.249 1.00 46.91 79 VAL A CA 1
ATOM 645 C C . VAL A 1 79 ? 9.053 7.751 -6.676 1.00 46.91 79 VAL A C 1
ATOM 647 O O . VAL A 1 79 ? 8.237 7.825 -7.578 1.00 46.91 79 VAL A O 1
ATOM 650 N N . ALA A 1 80 ? 10.248 7.177 -6.889 1.00 52.75 80 ALA A N 1
ATOM 651 C CA . ALA A 1 80 ? 10.709 6.756 -8.221 1.00 52.75 80 ALA A CA 1
ATOM 652 C C . ALA A 1 80 ? 9.973 5.525 -8.806 1.00 52.75 80 ALA A C 1
ATOM 654 O O . ALA A 1 80 ? 9.954 5.350 -10.023 1.00 52.75 80 ALA A O 1
ATOM 655 N N . ALA A 1 81 ? 9.346 4.681 -7.975 1.00 56.72 81 ALA A N 1
ATOM 656 C CA . ALA A 1 81 ? 8.491 3.582 -8.444 1.00 56.72 81 ALA A CA 1
ATOM 657 C C . ALA A 1 81 ? 7.100 4.064 -8.892 1.00 56.72 81 ALA A C 1
ATOM 659 O O . ALA A 1 81 ? 6.432 3.389 -9.672 1.00 56.72 81 ALA A O 1
ATOM 660 N N . ILE A 1 82 ? 6.673 5.226 -8.388 1.00 54.44 82 ILE A N 1
ATOM 661 C CA . ILE A 1 82 ? 5.384 5.863 -8.684 1.00 54.44 82 ILE A CA 1
ATOM 662 C C . ILE A 1 82 ? 5.541 6.919 -9.796 1.00 54.44 82 ILE A C 1
ATOM 664 O O . ILE A 1 82 ? 4.651 7.056 -10.627 1.00 54.44 82 ILE A O 1
ATOM 668 N N . GLU A 1 83 ? 6.684 7.613 -9.850 1.00 52.47 83 GLU A N 1
ATOM 669 C CA . GLU A 1 83 ? 7.089 8.581 -10.888 1.00 52.47 83 GLU A CA 1
ATOM 670 C C . GLU A 1 83 ? 7.544 7.923 -12.196 1.00 52.47 83 GLU A C 1
ATOM 672 O O . GLU A 1 83 ? 7.758 8.609 -13.196 1.00 52.47 83 GLU A O 1
ATOM 677 N N . ALA A 1 84 ? 7.689 6.596 -12.237 1.00 55.16 84 ALA A N 1
ATOM 678 C CA . ALA A 1 84 ? 7.667 5.914 -13.519 1.00 55.16 84 ALA A CA 1
ATOM 679 C C . ALA A 1 84 ? 6.295 6.223 -14.136 1.00 55.16 84 ALA A C 1
ATOM 681 O O . ALA A 1 84 ? 5.298 5.733 -13.614 1.00 55.16 84 ALA A O 1
ATOM 682 N N . ASP A 1 85 ? 6.264 7.032 -15.205 1.00 53.72 85 ASP A N 1
ATOM 683 C CA . ASP A 1 85 ? 5.119 7.602 -15.961 1.00 53.72 85 ASP A CA 1
ATOM 684 C C . ASP A 1 85 ? 3.971 6.623 -16.352 1.00 53.72 85 ASP A C 1
ATOM 686 O O . ASP A 1 85 ? 3.098 6.929 -17.169 1.00 53.72 85 ASP A O 1
ATOM 690 N N . HIS A 1 86 ? 3.960 5.403 -15.818 1.00 63.72 86 HIS A N 1
ATOM 691 C CA . HIS A 1 86 ? 3.145 4.263 -16.201 1.00 63.72 86 HIS A CA 1
ATOM 692 C C . HIS A 1 86 ? 2.580 3.452 -15.016 1.00 63.72 86 HIS A C 1
ATOM 694 O O . HIS A 1 86 ? 2.035 2.377 -15.268 1.00 63.72 86 HIS A O 1
ATOM 700 N N . CYS A 1 87 ? 2.703 3.894 -13.754 1.00 78.44 87 CYS A N 1
ATOM 701 C CA . CYS A 1 87 ? 2.108 3.166 -12.625 1.00 78.44 87 CYS A CA 1
ATOM 702 C C . CYS A 1 87 ? 0.620 3.521 -12.440 1.00 78.44 87 CYS A C 1
ATOM 704 O O . CYS A 1 87 ? 0.273 4.627 -12.026 1.00 78.44 87 CYS A O 1
ATOM 706 N N . ASN A 1 88 ? -0.276 2.579 -12.747 1.00 87.69 88 ASN A N 1
ATOM 707 C CA . ASN A 1 88 ? -1.718 2.764 -12.563 1.00 87.69 88 ASN A CA 1
ATOM 708 C C . ASN A 1 88 ? -2.147 2.425 -11.132 1.00 87.69 88 ASN A C 1
ATOM 710 O O . ASN A 1 88 ? -1.659 1.463 -10.545 1.00 87.69 88 ASN A O 1
ATOM 714 N N . PHE A 1 89 ? -3.140 3.142 -10.607 1.00 88.25 89 PHE A N 1
ATOM 715 C CA . PHE A 1 89 ? -3.821 2.775 -9.365 1.00 88.25 89 PHE A CA 1
ATOM 716 C C . PHE A 1 89 ? -5.263 2.364 -9.651 1.00 88.25 89 PHE A C 1
ATOM 718 O O . PHE A 1 89 ? -6.031 3.114 -10.254 1.00 88.25 89 PHE A O 1
ATOM 725 N N . LEU A 1 90 ? -5.631 1.177 -9.178 1.00 91.12 90 LEU A N 1
ATOM 726 C CA . LEU A 1 90 ? -6.982 0.633 -9.220 1.00 91.12 90 LEU A CA 1
ATOM 727 C C . LEU A 1 90 ? -7.438 0.418 -7.780 1.00 91.12 90 LEU A C 1
ATOM 729 O O . LEU A 1 90 ? -6.933 -0.461 -7.086 1.00 91.12 90 LEU A O 1
ATOM 733 N N . THR A 1 91 ? -8.375 1.238 -7.317 1.00 89.00 91 THR A N 1
ATOM 734 C CA . THR A 1 91 ? -8.924 1.122 -5.966 1.00 89.00 91 THR A CA 1
ATOM 735 C C . THR A 1 91 ? -10.414 1.428 -5.939 1.00 89.00 91 THR A C 1
ATOM 737 O O . THR A 1 91 ? -10.944 2.052 -6.863 1.00 89.00 91 THR A O 1
ATOM 740 N N . ASP A 1 92 ? -11.077 0.980 -4.879 1.00 83.38 92 ASP A N 1
ATOM 741 C CA . ASP A 1 92 ? -12.472 1.288 -4.598 1.00 83.38 92 ASP A CA 1
ATOM 742 C C . ASP A 1 92 ? -12.704 2.795 -4.390 1.00 83.38 92 ASP A C 1
ATOM 744 O O . ASP A 1 92 ? -11.786 3.589 -4.179 1.00 83.38 92 ASP A O 1
ATOM 748 N N . PHE A 1 93 ? -13.972 3.211 -4.427 1.00 79.06 93 PHE A N 1
ATOM 749 C CA . PHE A 1 93 ? -14.395 4.620 -4.392 1.00 79.06 93 PHE A CA 1
ATOM 750 C C . PHE A 1 93 ? -14.243 5.300 -3.012 1.00 79.06 93 PHE A C 1
ATOM 752 O O . PHE A 1 93 ? -14.977 6.236 -2.685 1.00 79.06 93 PHE A O 1
ATOM 759 N N . GLU A 1 94 ? -13.306 4.842 -2.182 1.00 84.94 94 GLU A N 1
ATOM 760 C CA . GLU A 1 94 ? -13.005 5.425 -0.880 1.00 84.94 94 GLU A CA 1
ATOM 761 C C . GLU A 1 94 ? -12.259 6.752 -1.078 1.00 84.94 94 GLU A C 1
ATOM 763 O O . GLU A 1 94 ? -11.057 6.784 -1.343 1.00 84.94 94 GLU A O 1
ATOM 768 N N . LEU A 1 95 ? -12.979 7.873 -0.942 1.00 89.44 95 LEU A N 1
ATOM 769 C CA . LEU A 1 95 ? -12.414 9.217 -1.116 1.00 89.44 95 LEU A CA 1
ATOM 770 C C . LEU A 1 95 ? -11.116 9.440 -0.314 1.00 89.44 95 LEU A C 1
ATOM 772 O O . LEU A 1 95 ? -10.177 9.991 -0.893 1.00 89.44 95 LEU A O 1
ATOM 776 N N . PRO A 1 96 ? -11.004 8.982 0.951 1.00 89.50 96 PRO A N 1
ATOM 777 C CA . PRO A 1 96 ? -9.756 9.105 1.688 1.00 89.50 96 PRO A CA 1
ATOM 778 C C . PRO A 1 96 ? -8.571 8.399 1.013 1.00 89.50 96 PRO A C 1
ATOM 780 O O . PRO A 1 96 ? -7.503 8.989 0.892 1.00 89.50 96 PRO A O 1
ATOM 783 N N . ALA A 1 97 ? -8.768 7.175 0.515 1.00 89.06 97 ALA A N 1
ATOM 784 C CA . ALA A 1 97 ? -7.732 6.421 -0.187 1.00 89.06 97 ALA A CA 1
ATOM 785 C C . ALA A 1 97 ? -7.331 7.108 -1.503 1.00 89.06 97 ALA A C 1
ATOM 787 O O . ALA A 1 97 ? -6.144 7.250 -1.788 1.00 89.06 97 ALA A O 1
ATOM 788 N N . ILE A 1 98 ? -8.308 7.609 -2.268 1.00 90.50 98 ILE A N 1
ATOM 789 C CA . ILE A 1 98 ? -8.073 8.351 -3.518 1.00 90.50 98 ILE A CA 1
ATOM 790 C C . ILE A 1 98 ? -7.244 9.616 -3.264 1.00 90.50 98 ILE A C 1
ATOM 792 O O . ILE A 1 98 ? -6.309 9.906 -4.013 1.00 90.50 98 ILE A O 1
ATOM 796 N N . ASN A 1 99 ? -7.569 10.376 -2.216 1.00 91.44 99 ASN A N 1
ATOM 797 C CA . ASN A 1 99 ? -6.824 11.580 -1.855 1.00 91.44 99 ASN A CA 1
ATOM 798 C C . ASN A 1 99 ? -5.386 11.244 -1.444 1.00 91.44 99 ASN A C 1
ATOM 800 O O . ASN A 1 99 ? -4.456 11.920 -1.881 1.00 91.44 99 ASN A O 1
ATOM 804 N N . SER A 1 100 ? -5.189 10.164 -0.685 1.00 90.00 100 SER A N 1
ATOM 805 C CA . SER A 1 100 ? -3.857 9.671 -0.332 1.00 90.00 100 SER A CA 1
ATOM 806 C C . SER A 1 100 ? -3.044 9.241 -1.553 1.00 90.00 100 SER A C 1
ATOM 808 O O . SER A 1 100 ? -1.872 9.593 -1.633 1.00 90.00 100 SER A O 1
ATOM 810 N N . ILE A 1 101 ? -3.655 8.543 -2.519 1.00 87.81 101 ILE A N 1
ATOM 811 C CA . ILE A 1 101 ? -3.006 8.151 -3.781 1.00 87.81 101 ILE A CA 1
ATOM 812 C C . ILE A 1 101 ? -2.578 9.392 -4.574 1.00 87.81 101 ILE A C 1
ATOM 814 O O . ILE A 1 101 ? -1.446 9.482 -5.033 1.00 87.81 101 ILE A O 1
ATOM 818 N N . ARG A 1 102 ? -3.446 10.402 -4.689 1.00 86.69 102 ARG A N 1
ATOM 819 C CA . ARG A 1 102 ? -3.080 11.661 -5.356 1.00 86.69 102 ARG A CA 1
ATOM 820 C C . ARG A 1 102 ? -1.908 12.359 -4.675 1.00 86.69 102 ARG A C 1
ATOM 822 O O . ARG A 1 102 ? -1.061 12.902 -5.368 1.00 86.69 102 ARG A O 1
ATOM 829 N N . ALA A 1 103 ? -1.863 12.341 -3.345 1.00 86.38 103 ALA A N 1
ATOM 830 C CA . ALA A 1 103 ? -0.800 12.982 -2.579 1.00 86.38 103 ALA A CA 1
ATOM 831 C C . ALA A 1 103 ? 0.562 12.284 -2.723 1.00 86.38 103 ALA A C 1
ATOM 833 O O . ALA A 1 103 ? 1.579 12.956 -2.637 1.00 86.38 103 ALA A O 1
ATOM 834 N N . ILE A 1 104 ? 0.595 10.962 -2.930 1.00 80.25 104 ILE A N 1
ATOM 835 C CA . ILE A 1 104 ? 1.851 10.222 -3.172 1.00 80.25 104 ILE A CA 1
ATOM 836 C C . ILE A 1 104 ? 2.302 10.262 -4.639 1.00 80.25 104 ILE A C 1
ATOM 838 O O . ILE A 1 104 ? 3.446 9.925 -4.919 1.00 80.25 104 ILE A O 1
ATOM 842 N N . MET A 1 105 ? 1.400 10.613 -5.562 1.00 75.62 105 MET A N 1
ATOM 843 C CA . MET A 1 105 ? 1.680 10.750 -6.998 1.00 75.62 105 MET A CA 1
ATOM 844 C C . MET A 1 105 ? 2.069 12.181 -7.412 1.00 75.62 105 MET A C 1
ATOM 846 O O . MET A 1 105 ? 2.391 12.393 -8.579 1.00 75.62 105 MET A O 1
ATOM 850 N N . ALA A 1 106 ? 1.958 13.157 -6.505 1.00 69.00 106 ALA A N 1
ATOM 851 C CA . ALA A 1 106 ? 2.238 14.575 -6.743 1.00 69.00 106 ALA A CA 1
ATOM 852 C C . ALA A 1 106 ? 3.646 14.959 -6.281 1.00 69.00 106 ALA A C 1
ATOM 854 O O . ALA A 1 106 ? 4.234 15.846 -6.939 1.00 69.00 106 ALA A O 1
#

Radius of gyration: 14.42 Å; chains: 1; bounding box: 36×26×38 Å

Foldseek 3Di:
DDPLLVVLVVKAFQEKEKEWDQDDDDPVRCPLPASIWMWIWTQIPPRDIDTQDTDGQSDLALVSLLCVVQVSCCSSPGLNSLPPPRYYYHYDPSPSNVVSNVVSND

pLDDT: mean 79.36, std 11.84, range [46.91, 92.88]

Secondary structure (DSSP, 8-state):
--THHHHHTTS-EEEEEEEEEE----GGG-TT---EEEEEEEEETTTEEEEEEEEE-S-S-HHHHHHHHHHHHGGGTTHHHHSSTT-EEEE-S-HHHHHHHHHH--